Protein AF-A0AB38Z7Y9-F1 (afdb_monomer_lite)

Organism: NCBI:txid61435

Radius of gyration: 11.65 Å; chains: 1; bounding box: 26×24×31 Å

Secondary structure (DSSP, 8-state):
--HHHHHHHTTS-HHHHHTTEEEEE-SSEEEEEETTEEEEEEE-STTHHHHHHHHHHHHHHHHHHH--

Structure (mmCIF, N/CA/C/O backbone):
data_AF-A0AB38Z7Y9-F1
#
_entry.id   AF-A0AB38Z7Y9-F1
#
loop_
_atom_site.group_PDB
_atom_site.id
_atom_site.type_symbol
_atom_site.label_atom_id
_atom_site.label_alt_id
_atom_site.la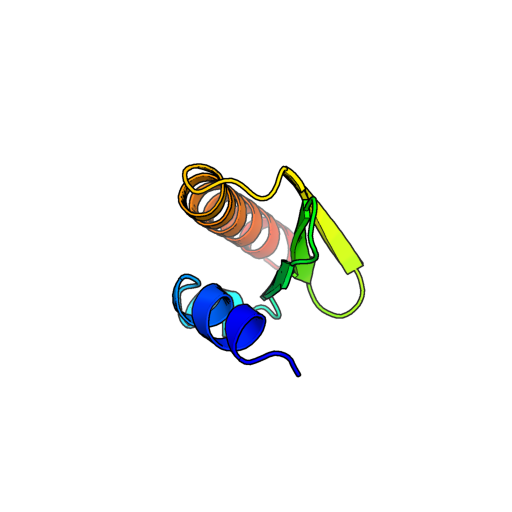bel_comp_id
_atom_site.label_asym_id
_atom_site.label_entity_id
_atom_site.label_seq_id
_atom_site.pdbx_PDB_ins_code
_atom_site.Cartn_x
_atom_site.Cartn_y
_atom_site.Cartn_z
_atom_site.occupancy
_atom_site.B_iso_or_equiv
_atom_site.auth_seq_id
_atom_site.auth_comp_id
_atom_site.auth_asym_id
_atom_site.auth_atom_id
_atom_site.pdbx_PDB_model_num
ATOM 1 N N . MET A 1 1 ? 6.433 -15.978 0.285 1.00 53.44 1 MET A N 1
ATOM 2 C CA . MET A 1 1 ? 6.362 -14.514 0.102 1.00 53.44 1 MET A CA 1
ATOM 3 C C . MET A 1 1 ? 7.636 -14.072 -0.590 1.00 53.44 1 MET A C 1
ATOM 5 O O . MET A 1 1 ? 8.689 -14.603 -0.257 1.00 53.44 1 MET A O 1
ATOM 9 N N . SER A 1 2 ? 7.537 -13.200 -1.595 1.00 59.41 2 SER A N 1
ATOM 10 C CA . SER A 1 2 ? 8.713 -12.657 -2.284 1.00 59.41 2 SER A CA 1
ATOM 11 C C . SER A 1 2 ? 9.536 -11.812 -1.305 1.00 59.41 2 SER A C 1
ATOM 13 O O . SER A 1 2 ? 8.970 -11.070 -0.503 1.00 59.41 2 SER A O 1
ATOM 15 N N . THR A 1 3 ? 10.866 -11.893 -1.378 1.00 64.94 3 THR A N 1
ATOM 16 C CA . THR A 1 3 ? 11.801 -11.091 -0.560 1.00 64.94 3 THR A CA 1
ATOM 17 C C . THR A 1 3 ? 11.598 -9.581 -0.730 1.00 64.94 3 THR A C 1
ATOM 19 O O . THR A 1 3 ? 12.023 -8.785 0.108 1.00 64.94 3 THR A O 1
ATOM 22 N N . ARG A 1 4 ? 10.917 -9.178 -1.806 1.00 68.00 4 ARG A N 1
ATOM 23 C CA . ARG A 1 4 ? 10.633 -7.789 -2.157 1.00 68.00 4 ARG A CA 1
ATOM 24 C C . ARG A 1 4 ? 9.453 -7.190 -1.383 1.00 68.00 4 ARG A C 1
ATOM 26 O O . ARG A 1 4 ? 9.601 -6.103 -0.825 1.00 68.00 4 ARG A O 1
ATOM 33 N N . SER A 1 5 ? 8.358 -7.936 -1.201 1.00 71.62 5 SER A N 1
ATOM 34 C CA . SER A 1 5 ? 7.227 -7.504 -0.361 1.00 71.62 5 SER A CA 1
ATOM 35 C C . SER A 1 5 ? 7.668 -7.287 1.094 1.00 71.62 5 SER A C 1
ATOM 37 O O . SER A 1 5 ? 7.239 -6.338 1.748 1.00 71.62 5 SER A O 1
ATOM 39 N N . GLU A 1 6 ? 8.590 -8.103 1.614 1.00 78.19 6 GLU A N 1
ATOM 40 C CA . GLU A 1 6 ? 9.158 -7.887 2.954 1.00 78.19 6 GLU A CA 1
ATOM 41 C C . GLU A 1 6 ? 9.961 -6.585 3.055 1.00 78.19 6 GLU A C 1
ATOM 43 O O . GLU A 1 6 ? 9.857 -5.877 4.058 1.00 78.19 6 GLU A O 1
ATOM 48 N N . ALA A 1 7 ? 10.742 -6.242 2.026 1.00 80.69 7 ALA A N 1
ATOM 49 C CA . ALA A 1 7 ? 11.489 -4.989 1.982 1.00 80.69 7 ALA A CA 1
ATOM 50 C C . ALA A 1 7 ? 10.550 -3.771 1.925 1.00 80.69 7 ALA A C 1
ATOM 52 O O . ALA A 1 7 ? 10.771 -2.803 2.651 1.00 80.69 7 ALA A O 1
ATOM 53 N N . LEU A 1 8 ? 9.465 -3.845 1.147 1.00 80.38 8 LEU A N 1
ATOM 54 C CA . LEU A 1 8 ? 8.446 -2.792 1.072 1.00 80.38 8 LEU A CA 1
ATOM 55 C C . LEU A 1 8 ? 7.739 -2.568 2.410 1.00 80.38 8 LEU A C 1
ATOM 57 O O . LEU A 1 8 ? 7.574 -1.434 2.855 1.00 80.38 8 LEU A O 1
ATOM 61 N N . ASN A 1 9 ? 7.384 -3.643 3.113 1.00 84.19 9 ASN A N 1
ATOM 62 C CA . ASN A 1 9 ? 6.725 -3.534 4.415 1.00 84.19 9 ASN A CA 1
ATOM 63 C C . ASN A 1 9 ? 7.613 -2.901 5.501 1.00 84.19 9 ASN A C 1
ATOM 65 O O . ASN A 1 9 ? 7.087 -2.438 6.513 1.00 84.19 9 ASN A O 1
ATOM 69 N N . ARG A 1 10 ? 8.940 -2.821 5.308 1.00 86.56 10 ARG A N 1
ATOM 70 C CA . ARG A 1 10 ? 9.837 -2.071 6.210 1.00 86.56 10 ARG A CA 1
ATOM 71 C C . ARG A 1 10 ? 9.708 -0.556 6.062 1.00 86.56 10 ARG A C 1
ATOM 73 O O . ARG A 1 10 ? 10.086 0.160 6.982 1.00 86.56 10 ARG A O 1
ATOM 80 N N . ILE A 1 11 ? 9.177 -0.079 4.937 1.00 85.69 11 ILE A N 1
ATOM 81 C CA . ILE A 1 11 ? 8.930 1.346 4.692 1.00 85.69 11 ILE A CA 1
ATOM 82 C C . ILE A 1 11 ? 7.713 1.818 5.514 1.00 85.69 11 ILE A C 1
ATOM 84 O O . ILE A 1 11 ? 7.627 2.975 5.927 1.00 85.69 11 ILE A O 1
ATOM 88 N N . LEU A 1 12 ? 6.789 0.907 5.838 1.00 87.62 12 LEU A N 1
ATOM 89 C CA . LEU A 1 12 ? 5.695 1.192 6.758 1.00 87.62 12 LEU A CA 1
ATOM 90 C C . LEU A 1 12 ? 6.198 1.323 8.203 1.00 87.62 12 LEU A C 1
ATOM 92 O O . LEU A 1 12 ? 6.876 0.444 8.748 1.00 87.62 12 LEU A O 1
ATOM 96 N N . LYS A 1 13 ? 5.760 2.391 8.876 1.00 90.06 13 LYS A N 1
ATOM 97 C CA . LYS A 1 13 ? 5.949 2.556 10.320 1.00 90.06 13 LYS A CA 1
ATOM 98 C C . LYS A 1 13 ? 5.337 1.374 11.096 1.00 90.06 13 LYS A C 1
ATOM 100 O O . LYS A 1 13 ? 4.347 0.792 10.641 1.00 90.06 13 LYS A O 1
ATOM 105 N N . PRO A 1 14 ? 5.873 1.021 12.283 1.00 91.00 14 PRO A N 1
ATOM 106 C CA . PRO A 1 14 ? 5.321 -0.053 13.117 1.00 91.00 14 PRO A CA 1
ATOM 107 C C . PRO A 1 14 ? 3.822 0.101 13.403 1.00 91.00 14 PRO A C 1
ATOM 109 O O . PRO A 1 14 ? 3.081 -0.874 13.362 1.00 91.00 14 PRO A O 1
ATOM 112 N N . GLU A 1 15 ? 3.372 1.334 13.616 1.00 90.88 15 GLU A N 1
ATOM 113 C CA . GLU A 1 15 ? 1.981 1.681 13.906 1.00 90.88 15 GLU A CA 1
ATOM 114 C C . GLU A 1 15 ? 1.026 1.377 12.731 1.00 90.88 15 GLU A C 1
ATOM 116 O O . GLU A 1 15 ? -0.064 0.854 12.951 1.00 90.88 15 GLU A O 1
ATOM 121 N N . HIS A 1 16 ? 1.449 1.567 11.473 1.00 90.81 16 HIS A N 1
ATOM 122 C CA . HIS A 1 16 ? 0.658 1.152 10.303 1.00 90.81 16 HIS A CA 1
ATOM 123 C C . HIS A 1 16 ? 0.474 -0.368 10.263 1.00 90.81 16 HIS A C 1
ATOM 125 O O . HIS A 1 16 ? -0.626 -0.863 10.020 1.00 90.81 16 HIS A O 1
ATOM 131 N N . ARG A 1 17 ? 1.550 -1.112 10.545 1.00 88.88 17 ARG A N 1
ATOM 132 C CA . ARG A 1 17 ? 1.519 -2.579 10.568 1.00 88.88 17 ARG A CA 1
ATOM 133 C C . ARG A 1 17 ? 0.623 -3.102 11.690 1.00 88.88 17 ARG A C 1
ATOM 135 O O . ARG A 1 17 ? -0.140 -4.034 11.468 1.00 88.88 17 ARG A O 1
ATOM 142 N N . GLN A 1 18 ? 0.651 -2.463 12.861 1.00 88.94 18 GLN A N 1
ATOM 143 C CA . GLN A 1 18 ? -0.271 -2.765 13.964 1.00 88.94 18 GLN A CA 1
ATOM 144 C C . GLN A 1 18 ? -1.736 -2.485 13.598 1.00 88.94 18 GLN A C 1
ATOM 146 O O . GLN A 1 18 ? -2.612 -3.244 13.995 1.00 88.94 18 GLN A O 1
ATOM 151 N N . ALA A 1 19 ? -2.001 -1.457 12.787 1.00 87.62 19 ALA A N 1
ATOM 152 C CA . ALA A 1 19 ? -3.334 -1.164 12.252 1.00 87.62 19 ALA A CA 1
ATOM 153 C C . ALA A 1 19 ? -3.768 -2.087 11.088 1.00 87.62 19 ALA A C 1
ATOM 155 O O . ALA A 1 19 ? -4.832 -1.887 10.491 1.00 87.62 19 ALA A O 1
ATOM 156 N N . GLY A 1 20 ? -2.961 -3.102 10.761 1.00 91.62 20 GLY A N 1
ATOM 157 C CA . GLY A 1 20 ? -3.259 -4.107 9.741 1.00 91.62 20 GLY A CA 1
ATOM 158 C C . GLY A 1 20 ? -2.903 -3.689 8.316 1.00 91.62 20 GLY A C 1
ATOM 159 O O . GLY A 1 20 ? -3.332 -4.361 7.375 1.00 91.62 20 GLY A O 1
ATOM 160 N N . PHE A 1 21 ? -2.146 -2.599 8.136 1.00 93.06 21 PHE A N 1
ATOM 161 C CA . PHE A 1 21 ? -1.665 -2.199 6.818 1.00 93.06 21 PHE A CA 1
ATOM 162 C C . PHE A 1 21 ? -0.470 -3.037 6.367 1.00 93.06 21 PHE A C 1
ATOM 164 O O . PHE A 1 21 ? 0.443 -3.321 7.145 1.00 93.06 21 PHE A O 1
ATOM 171 N N . SER A 1 22 ? -0.458 -3.375 5.081 1.00 93.12 22 SER A N 1
ATOM 172 C CA . SER A 1 22 ? 0.665 -4.028 4.410 1.00 93.12 22 SER A CA 1
ATOM 173 C C . SER A 1 22 ? 0.837 -3.502 2.990 1.00 93.12 22 SER A C 1
ATOM 175 O O . SER A 1 22 ? -0.119 -3.022 2.376 1.00 93.12 22 SER A O 1
ATOM 177 N N . LEU A 1 23 ? 2.065 -3.577 2.486 1.00 90.75 23 LEU A N 1
ATOM 178 C CA . LEU A 1 23 ? 2.382 -3.332 1.084 1.00 90.75 23 LEU A CA 1
ATOM 179 C C . LEU A 1 23 ? 2.614 -4.654 0.361 1.00 90.75 23 LEU A C 1
ATOM 181 O O . LEU A 1 23 ? 3.247 -5.561 0.906 1.00 90.75 23 LEU A O 1
ATOM 185 N N . ASP A 1 24 ? 2.128 -4.736 -0.866 1.00 90.62 24 ASP A N 1
ATOM 186 C CA . ASP A 1 24 ? 2.417 -5.828 -1.791 1.00 90.62 24 ASP A CA 1
ATOM 187 C C . ASP A 1 24 ? 2.712 -5.245 -3.172 1.00 90.62 24 ASP A C 1
ATOM 189 O O . ASP A 1 24 ? 2.244 -4.151 -3.473 1.00 90.62 24 ASP A O 1
ATOM 193 N N . GLU A 1 25 ? 3.485 -5.931 -4.004 1.00 88.25 25 GLU A N 1
ATOM 194 C CA . GLU A 1 25 ? 3.764 -5.472 -5.370 1.00 88.25 25 GLU A CA 1
ATOM 195 C C . GLU A 1 25 ? 3.771 -6.644 -6.350 1.00 88.25 25 GLU A C 1
ATOM 197 O O . GLU A 1 25 ? 4.102 -7.774 -5.982 1.00 88.25 25 GLU A O 1
ATOM 202 N N . ASP A 1 26 ? 3.452 -6.346 -7.602 1.00 88.19 26 ASP A N 1
ATOM 203 C CA . ASP A 1 26 ? 3.764 -7.195 -8.746 1.00 88.19 26 ASP A CA 1
ATOM 204 C C . ASP A 1 26 ? 4.681 -6.445 -9.730 1.00 88.19 26 ASP A C 1
ATOM 206 O O . ASP A 1 26 ? 5.384 -5.507 -9.344 1.00 88.19 26 ASP A O 1
ATOM 210 N N . GLU A 1 27 ? 4.760 -6.905 -10.980 1.00 84.00 27 GLU A N 1
ATOM 211 C CA . GLU A 1 27 ? 5.633 -6.302 -11.994 1.00 84.00 27 GLU A CA 1
ATOM 212 C C . GLU A 1 27 ? 5.237 -4.859 -12.336 1.00 84.00 27 GLU A C 1
ATOM 214 O O . GLU A 1 27 ? 6.111 -4.043 -12.637 1.00 84.00 27 GLU A O 1
ATOM 219 N N . ASP A 1 28 ? 3.949 -4.530 -12.228 1.00 85.75 28 ASP A N 1
ATOM 220 C CA . ASP A 1 28 ? 3.384 -3.285 -12.740 1.00 85.75 28 ASP A CA 1
ATOM 221 C C . ASP A 1 28 ? 2.852 -2.373 -11.633 1.00 85.75 28 ASP A C 1
ATOM 223 O O . ASP A 1 28 ? 2.782 -1.154 -11.826 1.00 85.75 28 ASP A O 1
ATOM 227 N N . PHE A 1 29 ? 2.505 -2.918 -10.463 1.00 89.31 29 PHE A N 1
ATOM 228 C CA . PHE A 1 29 ? 1.769 -2.196 -9.432 1.00 89.31 29 PHE A CA 1
ATOM 229 C C . PHE A 1 29 ? 2.289 -2.407 -8.009 1.00 89.31 29 PHE A C 1
ATOM 231 O O . PHE A 1 29 ? 2.753 -3.474 -7.620 1.00 89.31 29 PHE A O 1
ATOM 238 N N . LEU A 1 30 ? 2.134 -1.356 -7.201 1.00 90.00 30 LEU A N 1
ATOM 239 C CA . LEU A 1 30 ? 2.244 -1.366 -5.748 1.00 90.00 30 LEU A CA 1
ATOM 240 C C . LEU A 1 30 ? 0.841 -1.248 -5.145 1.00 90.00 30 LEU A C 1
ATOM 242 O O . LEU A 1 30 ? 0.074 -0.348 -5.492 1.00 90.00 30 LEU A O 1
ATOM 246 N N . TYR A 1 31 ? 0.542 -2.113 -4.186 1.00 91.38 31 TYR A N 1
ATOM 247 C CA . TYR A 1 31 ? -0.729 -2.198 -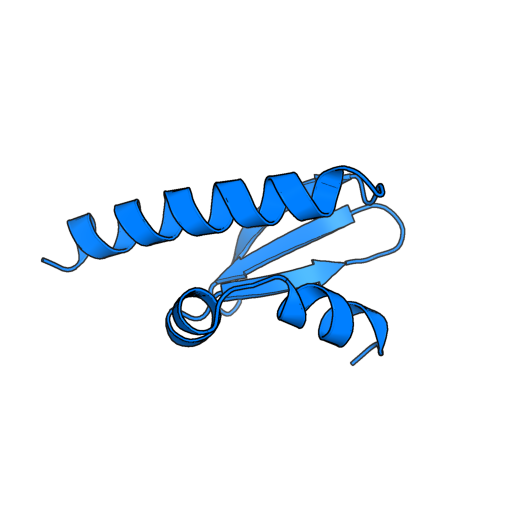3.484 1.00 91.38 31 TYR A CA 1
ATOM 248 C C . TYR A 1 31 ? -0.539 -1.844 -2.013 1.00 91.38 31 TYR A C 1
ATOM 250 O O . TYR A 1 31 ? 0.280 -2.451 -1.325 1.00 91.38 31 TYR A O 1
ATOM 258 N N . LEU A 1 32 ? -1.351 -0.921 -1.499 1.00 92.31 32 LEU A N 1
ATOM 259 C CA . LEU A 1 32 ? -1.565 -0.778 -0.059 1.00 92.31 32 LEU A CA 1
ATOM 260 C C . LEU A 1 32 ? -2.814 -1.562 0.318 1.00 92.31 32 LEU A C 1
ATOM 262 O O . LEU A 1 32 ? -3.892 -1.347 -0.243 1.00 92.31 32 LEU A O 1
ATOM 266 N N . LYS A 1 33 ? -2.674 -2.460 1.288 1.00 94.38 33 LYS A N 1
ATOM 267 C CA . LYS A 1 33 ? -3.744 -3.330 1.776 1.00 94.38 33 LYS A CA 1
ATOM 268 C C . LYS A 1 33 ? -4.007 -3.075 3.255 1.00 94.38 33 LYS A C 1
ATOM 270 O O . LYS A 1 33 ? -3.075 -2.751 3.985 1.00 94.38 33 LYS A O 1
ATOM 275 N N . ARG A 1 34 ? -5.251 -3.266 3.706 1.00 93.38 34 ARG A N 1
ATOM 276 C CA . ARG A 1 34 ? -5.633 -3.398 5.127 1.00 93.38 34 ARG A CA 1
ATOM 277 C C . ARG A 1 34 ? -6.342 -4.741 5.297 1.00 93.38 34 ARG A C 1
ATOM 279 O O . ARG A 1 34 ? -7.476 -4.896 4.840 1.00 93.38 34 ARG A O 1
ATOM 286 N N . GLY A 1 35 ? -5.664 -5.720 5.894 1.00 88.25 35 GLY A N 1
ATOM 287 C CA . GLY A 1 35 ? -6.097 -7.122 5.826 1.00 88.25 35 GLY A CA 1
ATOM 288 C C . GLY A 1 35 ? -6.208 -7.604 4.371 1.00 88.25 35 GLY A C 1
ATOM 289 O O . GLY A 1 35 ? -5.287 -7.403 3.579 1.00 88.25 35 GLY A O 1
ATOM 290 N N . ASP A 1 36 ? -7.357 -8.170 3.996 1.00 88.31 36 ASP A N 1
ATOM 291 C CA . ASP A 1 36 ? -7.592 -8.714 2.647 1.00 88.31 36 ASP A CA 1
ATOM 292 C C . ASP A 1 36 ? -8.026 -7.667 1.608 1.00 88.31 36 ASP A C 1
ATOM 294 O O . ASP A 1 36 ? -8.173 -7.978 0.426 1.00 88.31 36 ASP 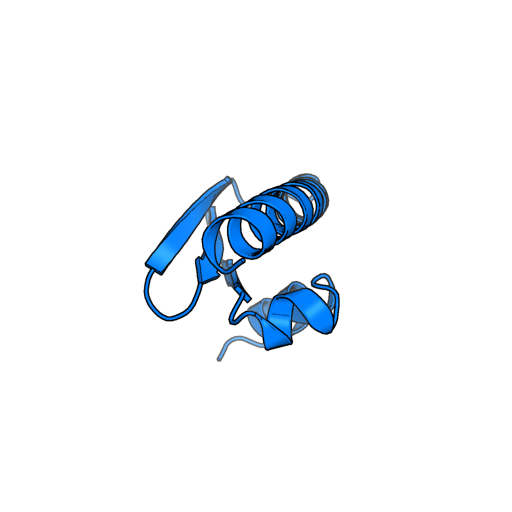A O 1
ATOM 298 N N . LYS A 1 37 ? -8.235 -6.411 2.020 1.00 90.62 37 LYS A N 1
ATOM 299 C CA . LYS A 1 37 ? -8.740 -5.350 1.140 1.00 90.62 37 LYS A CA 1
ATOM 300 C C . LYS A 1 37 ? -7.607 -4.489 0.602 1.00 90.62 37 LYS A C 1
ATOM 302 O O . LYS A 1 37 ? -6.801 -3.980 1.377 1.00 90.62 37 LYS A O 1
ATOM 307 N N . VAL A 1 38 ? -7.602 -4.257 -0.709 1.00 93.25 38 VAL A N 1
ATOM 308 C CA . VAL A 1 38 ? -6.770 -3.230 -1.353 1.00 93.25 38 VAL A CA 1
ATOM 309 C C . VAL A 1 38 ? -7.420 -1.867 -1.125 1.00 93.25 38 VAL A C 1
ATOM 311 O O . VAL A 1 38 ? -8.597 -1.684 -1.426 1.00 93.25 38 VAL A O 1
ATOM 314 N N . VAL A 1 39 ? -6.664 -0.919 -0.573 1.00 92.12 39 VAL A N 1
ATOM 315 C CA . VAL A 1 39 ? -7.146 0.438 -0.259 1.00 92.12 39 VAL A CA 1
ATOM 316 C C . VAL A 1 39 ? -6.557 1.510 -1.174 1.00 92.12 39 VAL A C 1
ATOM 318 O O . VAL A 1 39 ? -7.145 2.583 -1.301 1.00 92.12 39 VAL A O 1
ATOM 321 N N . ALA A 1 40 ? -5.420 1.22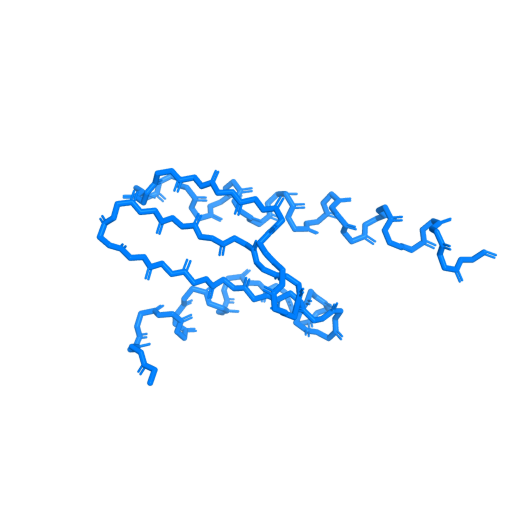5 -1.811 1.00 89.00 40 ALA A N 1
ATOM 322 C CA . ALA A 1 40 ? -4.810 2.074 -2.826 1.00 89.00 40 ALA A CA 1
ATOM 323 C C . ALA A 1 40 ? -3.891 1.254 -3.744 1.00 89.00 40 ALA A C 1
ATOM 325 O O . ALA A 1 40 ? -3.346 0.226 -3.329 1.00 89.00 40 ALA A O 1
ATOM 326 N N . VAL A 1 41 ? -3.746 1.722 -4.985 1.00 90.38 41 VAL A N 1
ATOM 327 C CA . VAL A 1 41 ? -2.933 1.106 -6.039 1.00 90.38 41 VAL A CA 1
ATOM 328 C C . VAL A 1 41 ? -2.162 2.196 -6.764 1.00 90.38 41 VAL A C 1
ATOM 330 O O . VAL A 1 41 ? -2.712 3.263 -7.046 1.00 90.38 41 VAL A O 1
ATOM 333 N N . TRP A 1 42 ? -0.911 1.913 -7.099 1.00 87.81 42 TRP A N 1
ATOM 334 C CA . TRP A 1 42 ? -0.054 2.798 -7.879 1.00 87.81 42 TRP A CA 1
ATOM 335 C C . TRP A 1 42 ? 0.815 1.993 -8.843 1.00 87.81 42 TRP A C 1
ATOM 337 O O . TRP A 1 42 ? 1.075 0.826 -8.584 1.00 87.81 42 TRP A O 1
ATOM 347 N N . ASN A 1 43 ? 1.338 2.617 -9.901 1.00 86.25 43 ASN A N 1
ATOM 348 C CA . ASN A 1 43 ? 2.321 1.966 -10.778 1.00 86.25 43 ASN A CA 1
ATOM 349 C C . ASN A 1 43 ? 3.636 1.712 -10.024 1.00 86.25 43 ASN A C 1
ATOM 351 O O . ASN A 1 43 ? 4.147 2.626 -9.374 1.00 86.25 43 ASN A O 1
ATOM 355 N N . ALA A 1 44 ? 4.218 0.522 -10.143 1.00 77.50 44 ALA A N 1
ATOM 356 C CA . ALA A 1 44 ? 5.476 0.135 -9.512 1.00 77.50 44 ALA A CA 1
ATOM 357 C C . ALA A 1 44 ? 6.665 0.872 -10.155 1.00 77.50 44 ALA A C 1
ATOM 359 O O . ALA A 1 44 ? 7.329 0.397 -11.071 1.00 77.50 44 ALA A O 1
ATOM 360 N N . ASN A 1 45 ? 6.958 2.076 -9.664 1.00 75.31 45 ASN A N 1
ATOM 361 C CA . ASN A 1 45 ? 8.191 2.789 -9.971 1.00 75.31 45 ASN A CA 1
ATOM 362 C C . ASN A 1 45 ? 8.839 3.310 -8.678 1.00 75.31 45 ASN A C 1
ATOM 364 O O . ASN A 1 45 ? 8.233 3.318 -7.607 1.00 75.31 45 ASN A O 1
ATOM 368 N N . LYS A 1 46 ? 10.105 3.730 -8.755 1.00 61.12 46 LYS A N 1
ATOM 369 C CA . LYS A 1 46 ? 10.901 4.093 -7.570 1.00 61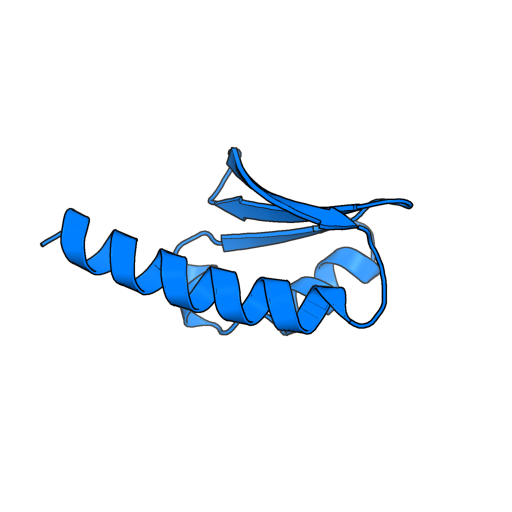.12 46 LYS A CA 1
ATOM 370 C C . LYS A 1 46 ? 10.317 5.273 -6.769 1.00 61.12 46 LYS A C 1
ATOM 372 O O . LYS A 1 46 ? 10.581 5.358 -5.577 1.00 61.12 46 LYS A O 1
ATOM 377 N N . ALA A 1 47 ? 9.525 6.150 -7.393 1.00 63.72 47 ALA A N 1
ATOM 378 C CA . ALA A 1 47 ? 8.867 7.281 -6.727 1.00 63.72 47 ALA A CA 1
ATOM 379 C C . ALA A 1 47 ? 7.589 6.872 -5.970 1.00 63.72 47 ALA A C 1
ATOM 381 O O . ALA A 1 47 ? 7.076 7.619 -5.140 1.00 63.72 47 ALA A O 1
ATOM 382 N N . THR A 1 48 ? 7.075 5.677 -6.241 1.00 69.50 48 THR A N 1
ATOM 383 C CA . THR A 1 48 ? 5.777 5.227 -5.747 1.00 69.50 48 THR A CA 1
ATOM 384 C C . THR A 1 48 ? 5.796 4.801 -4.277 1.00 69.50 48 THR A C 1
ATOM 386 O O . THR A 1 48 ? 4.788 4.937 -3.584 1.00 69.50 48 THR A O 1
ATOM 389 N N . ALA A 1 49 ? 6.939 4.343 -3.759 1.00 67.75 49 ALA A N 1
ATOM 390 C CA . ALA A 1 49 ? 7.051 3.921 -2.362 1.00 67.75 49 ALA A CA 1
ATOM 391 C C . ALA A 1 49 ? 6.810 5.080 -1.375 1.00 67.75 49 ALA A C 1
ATOM 393 O O . ALA A 1 49 ? 6.100 4.906 -0.384 1.00 67.75 49 ALA A O 1
ATOM 394 N N . ASP A 1 50 ? 7.325 6.276 -1.674 1.00 74.69 50 ASP A N 1
ATOM 395 C CA . ASP A 1 50 ? 7.135 7.463 -0.830 1.00 74.69 50 ASP A CA 1
ATOM 396 C C . ASP A 1 50 ? 5.666 7.924 -0.822 1.00 74.69 50 ASP A C 1
ATOM 398 O O . ASP A 1 50 ? 5.127 8.307 0.221 1.00 74.69 50 ASP A O 1
ATOM 402 N N . ILE A 1 51 ? 4.981 7.808 -1.967 1.00 78.56 51 ILE A N 1
ATOM 403 C CA . ILE A 1 51 ? 3.544 8.097 -2.093 1.00 78.56 51 ILE A CA 1
ATOM 404 C C . ILE A 1 51 ? 2.725 7.121 -1.237 1.00 78.56 51 ILE A C 1
ATOM 406 O O . ILE A 1 51 ? 1.799 7.538 -0.538 1.00 78.56 51 ILE A O 1
ATOM 410 N N . ALA A 1 52 ? 3.090 5.837 -1.227 1.00 76.81 52 ALA A N 1
ATOM 411 C CA . ALA A 1 52 ? 2.402 4.833 -0.423 1.00 76.81 52 ALA A CA 1
ATOM 412 C C . ALA A 1 52 ? 2.525 5.096 1.090 1.00 76.81 52 ALA A C 1
ATOM 414 O O . ALA A 1 52 ? 1.566 4.881 1.835 1.00 76.81 52 ALA A O 1
ATOM 415 N N . VAL A 1 53 ? 3.664 5.626 1.553 1.00 80.56 53 VAL A N 1
ATOM 416 C CA . VAL A 1 53 ? 3.840 6.045 2.956 1.00 80.56 53 VAL A CA 1
ATOM 417 C C . VAL A 1 53 ? 2.958 7.243 3.296 1.00 80.56 53 VAL A C 1
ATOM 419 O O . VAL A 1 53 ? 2.326 7.257 4.355 1.00 80.56 53 VAL A O 1
ATOM 422 N N . ALA A 1 54 ? 2.908 8.250 2.421 1.00 83.38 54 ALA A N 1
ATOM 423 C CA . ALA A 1 54 ? 2.073 9.431 2.626 1.00 83.38 54 ALA A CA 1
ATOM 424 C C . ALA A 1 54 ? 0.585 9.054 2.730 1.00 83.38 54 ALA A C 1
ATOM 426 O O . ALA A 1 54 ? -0.098 9.494 3.657 1.00 83.38 54 ALA A O 1
ATOM 427 N N . GLU A 1 55 ? 0.109 8.170 1.851 1.00 85.44 55 GLU A N 1
ATOM 428 C CA . GLU A 1 55 ? -1.271 7.679 1.881 1.00 85.44 55 GLU A CA 1
ATOM 429 C C . GLU A 1 55 ? -1.556 6.828 3.127 1.00 85.44 55 GLU A C 1
ATOM 431 O O . GLU A 1 55 ? -2.602 6.997 3.753 1.00 85.44 55 GLU A O 1
ATOM 436 N N . ALA A 1 56 ? -0.622 5.970 3.556 1.00 81.94 56 ALA A N 1
ATOM 437 C CA . ALA A 1 56 ? -0.786 5.195 4.787 1.00 81.94 56 ALA A CA 1
ATOM 438 C C . ALA A 1 56 ? -0.969 6.097 6.024 1.00 81.94 56 ALA A C 1
ATOM 440 O O . ALA A 1 56 ? -1.857 5.838 6.838 1.00 81.94 56 ALA A O 1
ATOM 441 N N . ASN A 1 57 ? -0.202 7.193 6.133 1.00 86.06 57 ASN A N 1
ATOM 442 C CA . ASN A 1 57 ? -0.386 8.169 7.215 1.00 86.06 57 ASN A CA 1
ATOM 443 C C . ASN A 1 57 ? -1.783 8.817 7.151 1.00 86.06 57 ASN A C 1
ATOM 445 O O . ASN A 1 57 ? -2.449 8.931 8.179 1.00 86.06 57 ASN A O 1
ATOM 449 N N . ARG A 1 58 ? -2.248 9.209 5.952 1.00 86.12 58 ARG A N 1
ATOM 450 C CA . ARG A 1 58 ? -3.577 9.817 5.747 1.00 86.12 58 ARG A CA 1
ATOM 451 C C . ARG A 1 58 ? -4.696 8.883 6.212 1.00 86.12 58 ARG A C 1
ATOM 453 O O . ARG A 1 58 ? -5.567 9.294 6.973 1.00 86.12 58 ARG A O 1
ATOM 460 N N . ARG A 1 59 ? -4.632 7.609 5.810 1.00 83.44 59 ARG A N 1
ATOM 461 C CA . ARG A 1 59 ? -5.620 6.582 6.176 1.00 83.44 59 ARG A CA 1
ATOM 462 C C . ARG A 1 59 ? -5.613 6.249 7.663 1.00 83.44 59 ARG A C 1
ATOM 464 O O . ARG A 1 59 ? -6.666 5.964 8.221 1.00 83.44 59 ARG A O 1
ATOM 471 N N . MET A 1 60 ? -4.454 6.282 8.317 1.00 84.38 60 MET A N 1
ATOM 472 C CA . MET A 1 60 ? -4.378 6.030 9.755 1.00 84.38 60 MET A CA 1
ATOM 473 C C . MET A 1 60 ? -5.109 7.107 10.571 1.00 84.38 60 MET A C 1
ATOM 475 O O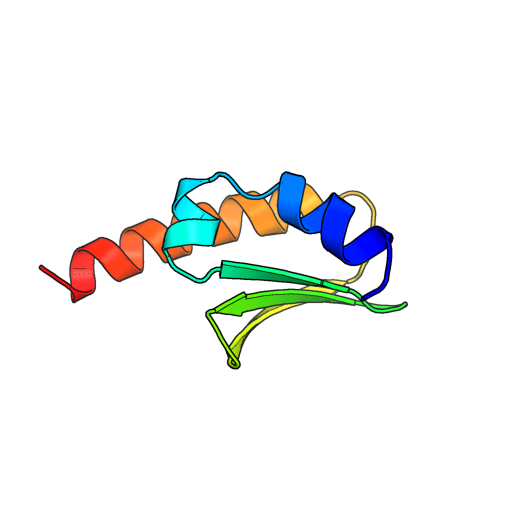 . MET A 1 60 ? -5.752 6.773 11.565 1.00 84.38 60 MET A O 1
ATOM 479 N N . THR A 1 61 ? -5.051 8.373 10.143 1.00 78.94 61 THR A N 1
ATOM 480 C CA . THR A 1 61 ? -5.820 9.467 10.760 1.00 78.94 61 THR A CA 1
ATOM 481 C C . THR A 1 61 ? -7.326 9.244 10.604 1.00 78.94 61 THR A C 1
ATOM 483 O O . THR A 1 61 ? -8.041 9.298 11.598 1.00 78.94 61 THR A O 1
ATOM 486 N N . GLU A 1 62 ? -7.791 8.879 9.403 1.00 79.38 62 GLU A N 1
ATOM 487 C CA . GLU A 1 62 ? -9.214 8.594 9.133 1.00 79.38 62 GLU A CA 1
ATOM 488 C C . GLU A 1 62 ? -9.762 7.452 10.012 1.00 79.38 62 GLU A C 1
ATOM 490 O O . GLU A 1 62 ? -10.892 7.516 10.488 1.00 79.38 62 GLU A O 1
ATOM 495 N N . VAL A 1 63 ? -8.967 6.402 10.254 1.00 73.75 63 VAL A N 1
ATOM 496 C CA . VAL A 1 63 ? -9.377 5.269 11.105 1.00 73.75 63 VAL A CA 1
ATOM 497 C C . VAL A 1 63 ? -9.513 5.684 12.571 1.00 73.75 63 VAL A C 1
ATOM 499 O O . VAL A 1 63 ? -10.472 5.287 13.226 1.00 73.75 63 VAL A O 1
ATOM 502 N N . ARG A 1 64 ? -8.599 6.521 13.082 1.00 68.81 64 ARG A N 1
ATOM 503 C CA . ARG A 1 64 ? -8.663 7.027 14.466 1.00 68.81 64 ARG A CA 1
ATOM 504 C C . ARG A 1 64 ? -9.895 7.896 14.721 1.00 68.81 64 ARG A C 1
ATOM 506 O O . ARG A 1 64 ? -10.377 7.922 15.844 1.00 68.81 64 ARG A O 1
ATOM 513 N N . GLU A 1 65 ? -10.393 8.586 13.698 1.00 70.56 65 GLU A N 1
ATOM 514 C CA . GLU A 1 65 ? -11.595 9.427 13.780 1.00 70.56 65 GLU A CA 1
ATOM 515 C C . GLU A 1 65 ? -12.904 8.629 13.677 1.00 70.56 65 GLU A C 1
ATOM 517 O O . GLU A 1 65 ? -13.942 9.112 14.112 1.00 70.56 65 GLU A O 1
ATOM 522 N N . GLN A 1 66 ? -12.877 7.422 13.103 1.00 60.69 66 GLN A N 1
ATOM 523 C CA . GLN A 1 66 ? -14.061 6.561 12.955 1.00 60.69 66 GLN A CA 1
ATOM 524 C C . GLN A 1 66 ? -14.246 5.571 14.115 1.00 60.69 66 GLN A C 1
ATOM 526 O O . GLN A 1 66 ? -15.339 5.035 14.288 1.00 60.69 66 GLN A O 1
ATOM 531 N N . GLU A 1 67 ? -13.182 5.293 14.872 1.00 58.28 67 GLU A N 1
ATOM 532 C CA . GLU A 1 67 ? -13.177 4.348 15.999 1.00 58.28 67 GLU A CA 1
ATOM 533 C C . GLU A 1 67 ? -13.291 5.040 17.381 1.00 58.28 67 GLU A C 1
ATOM 535 O O . GLU A 1 67 ? -13.271 4.348 18.401 1.00 58.28 67 GLU A O 1
ATOM 540 N N . GLY A 1 68 ? -13.415 6.376 17.428 1.00 50.09 68 GLY A N 1
ATOM 541 C CA . GLY A 1 68 ? -13.644 7.184 18.641 1.00 50.09 68 GLY A CA 1
ATOM 542 C C . GLY A 1 68 ? -15.044 7.781 18.699 1.00 50.09 68 GLY A C 1
ATOM 543 O O . GLY A 1 68 ? -15.561 7.913 19.831 1.00 50.09 68 GLY A O 1
#

pLDDT: mean 81.59, std 10.8, range [50.09, 94.38]

Foldseek 3Di:
DDPVQVVLQVLADPVLVVQQWGWDDDPFWIFIDRPPDTPDIDGPDPVVSVVSNVVSVVVVVVVVVVVD

Sequence (68 aa):
MSTRSEALNRILKPEHRQAGFSLDEDEDFLYLKRGDKVVAVWNANKATADIAVAEANRRMTEVREQEG